Protein AF-A0A3B9P8X0-F1 (afdb_monomer_lite)

Foldseek 3Di:
DDADPPPRDDDDPPDQADPPPRHGDPDPVVVVCPDVVVVVVVVVVVVVVVVVVVVVDPQDAADQPALAPVSLVSLVVLLVVLVVVLVVLLPDPARDPVSLVVLVVSLVVLVPRRHHPLCVQLSVLSSLLSVLSSQLNVCVNVVNNVSNVVSVVVSVVSVVSSVVSSVVSVVCPRPRD

Structure (mmCIF, N/CA/C/O backbone):
data_AF-A0A3B9P8X0-F1
#
_entry.id   AF-A0A3B9P8X0-F1
#
loop_
_atom_site.group_PDB
_atom_site.id
_atom_site.type_symbol
_atom_site.label_atom_id
_atom_site.label_alt_id
_atom_site.label_comp_id
_atom_site.label_asym_id
_atom_site.label_entity_id
_atom_site.label_seq_id
_atom_site.pdbx_PDB_ins_code
_atom_site.Cartn_x
_atom_site.Cartn_y
_atom_site.Cartn_z
_atom_site.occupancy
_atom_site.B_iso_or_equiv
_atom_site.auth_seq_id
_atom_site.auth_comp_id
_atom_site.auth_asym_id
_atom_site.auth_atom_id
_atom_site.pdbx_PDB_model_num
ATOM 1 N N . MET A 1 1 ? -48.168 27.923 9.425 1.00 69.38 1 MET A N 1
ATOM 2 C CA . MET A 1 1 ? -49.482 28.006 10.095 1.00 69.38 1 MET A CA 1
ATOM 3 C C . MET A 1 1 ? -50.574 27.670 9.088 1.00 69.38 1 MET A C 1
ATOM 5 O O . MET A 1 1 ? -50.439 28.038 7.924 1.00 69.38 1 MET A O 1
ATOM 9 N N . LYS A 1 2 ? -51.630 26.962 9.502 1.00 76.81 2 LYS A N 1
ATOM 10 C CA . LYS A 1 2 ? -52.783 26.590 8.658 1.00 76.81 2 LYS A CA 1
ATOM 11 C C . LYS A 1 2 ? -53.990 27.447 9.044 1.00 76.81 2 LYS A C 1
ATOM 13 O O . LYS A 1 2 ? -54.145 27.773 10.217 1.00 76.81 2 LYS A O 1
ATOM 18 N N . ARG A 1 3 ? -54.881 27.773 8.105 1.00 81.31 3 ARG A N 1
ATOM 19 C CA . ARG A 1 3 ? -56.147 28.467 8.405 1.00 81.31 3 ARG A CA 1
ATOM 20 C C . ARG A 1 3 ? -57.309 27.477 8.368 1.00 81.31 3 ARG A C 1
ATOM 22 O O . ARG A 1 3 ? -57.403 26.676 7.441 1.00 81.31 3 ARG A O 1
ATOM 29 N N . CYS A 1 4 ? -58.171 27.498 9.382 1.00 81.12 4 CYS A N 1
ATOM 30 C CA . CYS A 1 4 ? -59.380 26.676 9.390 1.00 81.12 4 CYS A CA 1
ATOM 31 C C . CYS A 1 4 ? -60.371 27.202 8.345 1.00 81.12 4 CYS A C 1
ATOM 33 O O . CYS A 1 4 ? -60.738 28.370 8.402 1.00 81.12 4 CYS A O 1
ATOM 35 N N . LYS A 1 5 ? -60.826 26.342 7.426 1.00 83.81 5 LYS A N 1
ATOM 36 C CA . LYS A 1 5 ? -61.796 26.716 6.382 1.00 83.81 5 LYS A CA 1
ATOM 37 C C . LYS A 1 5 ? -63.170 27.103 6.950 1.00 83.81 5 LYS A C 1
ATOM 39 O O . LYS A 1 5 ? -63.891 27.848 6.306 1.00 83.81 5 LYS A O 1
ATOM 44 N N . VAL A 1 6 ? -63.518 26.611 8.144 1.00 84.12 6 VAL A N 1
ATOM 45 C CA . VAL A 1 6 ? -64.843 26.811 8.755 1.00 84.12 6 VAL A CA 1
ATOM 46 C C . VAL A 1 6 ? -64.894 28.072 9.615 1.00 84.12 6 VAL A C 1
ATOM 48 O O . VAL A 1 6 ? -65.797 28.883 9.463 1.00 84.12 6 VAL A O 1
ATOM 51 N N . CYS A 1 7 ? -63.920 28.279 10.506 1.00 85.12 7 CYS A N 1
ATOM 52 C CA . CYS A 1 7 ? -63.933 29.419 11.433 1.00 85.12 7 CYS A CA 1
ATOM 53 C C . CYS A 1 7 ? -62.869 30.488 11.139 1.00 85.12 7 CYS A C 1
ATOM 55 O O . CYS A 1 7 ? -62.682 31.402 11.943 1.00 85.12 7 CYS A O 1
ATOM 57 N N . ASN A 1 8 ? -62.123 30.353 10.035 1.00 83.56 8 ASN A N 1
ATOM 58 C CA . ASN A 1 8 ? -61.064 31.262 9.573 1.00 83.56 8 ASN A CA 1
ATOM 59 C C . ASN A 1 8 ? -59.945 31.583 10.581 1.00 83.56 8 ASN A C 1
ATOM 61 O O . ASN A 1 8 ? -59.102 32.448 10.317 1.00 83.56 8 ASN A O 1
ATOM 65 N N . LYS A 1 9 ? -59.872 30.861 11.705 1.00 83.06 9 LYS A N 1
ATOM 66 C CA . LYS A 1 9 ? -58.818 31.024 12.709 1.00 83.06 9 LYS A CA 1
ATOM 67 C C . LYS A 1 9 ? -57.524 30.346 12.252 1.00 83.06 9 LYS A C 1
ATOM 69 O O . LYS A 1 9 ? -57.552 29.266 11.654 1.00 83.06 9 LYS A O 1
ATOM 74 N N . LEU A 1 10 ? -56.397 30.992 12.541 1.00 80.56 10 LEU A N 1
ATOM 75 C CA . LEU A 1 10 ? -55.063 30.434 12.336 1.00 80.56 10 LEU A CA 1
ATOM 76 C C . LEU A 1 10 ? -54.776 29.370 13.400 1.00 80.56 10 LEU A C 1
ATOM 78 O O . LEU A 1 10 ? -55.109 29.541 14.572 1.00 80.56 10 LEU A O 1
ATOM 82 N N . ALA A 1 11 ? -54.175 28.270 12.973 1.00 78.25 11 ALA A N 1
ATOM 83 C CA . ALA A 1 11 ? -53.739 27.172 13.817 1.00 78.25 11 ALA A CA 1
ATOM 84 C C . ALA A 1 11 ? -52.312 26.760 13.444 1.00 78.25 11 ALA A C 1
ATOM 86 O O . ALA A 1 11 ? -51.838 26.988 12.323 1.00 78.25 11 ALA A O 1
ATOM 87 N N . ASP A 1 12 ? -51.627 26.134 14.392 1.00 75.31 12 ASP A N 1
ATOM 88 C CA . ASP A 1 12 ? -50.274 25.641 14.187 1.00 75.31 12 ASP A CA 1
ATOM 89 C C . ASP A 1 12 ? -50.228 24.504 13.141 1.00 75.31 12 ASP A C 1
ATOM 91 O O . ASP A 1 12 ? -51.184 23.744 12.948 1.00 75.31 12 ASP A O 1
ATOM 95 N N . ASN A 1 13 ? -49.099 24.378 12.443 1.00 70.25 13 ASN A N 1
ATOM 96 C CA . ASN A 1 13 ? -48.837 23.342 11.450 1.00 70.25 13 ASN A CA 1
ATOM 97 C C . ASN A 1 13 ? -48.907 21.915 12.042 1.00 70.25 13 ASN A C 1
ATOM 99 O O . ASN A 1 13 ? -49.230 20.974 11.313 1.00 70.25 13 ASN A O 1
ATOM 103 N N . GLY A 1 14 ? -48.690 21.751 13.350 1.00 69.25 14 GLY A N 1
ATOM 104 C CA . GLY A 1 14 ? -48.813 20.465 14.049 1.00 69.25 14 GLY A CA 1
ATOM 105 C C . GLY A 1 14 ? -50.241 20.063 14.453 1.00 69.25 14 GLY A C 1
ATOM 106 O O . GLY A 1 14 ? -50.491 18.890 14.724 1.00 69.25 14 GLY A O 1
ATOM 107 N N . ALA A 1 15 ? -51.207 20.991 14.466 1.00 73.06 15 ALA A N 1
ATOM 108 C CA . ALA A 1 15 ? -52.553 20.710 14.973 1.00 73.06 15 ALA A CA 1
ATOM 109 C C . ALA A 1 15 ? -53.352 19.791 14.024 1.00 73.06 15 ALA A C 1
ATOM 111 O O . ALA A 1 15 ? -53.439 20.046 12.814 1.00 73.06 15 ALA A O 1
ATOM 112 N N . LYS A 1 16 ? -53.958 18.731 14.587 1.00 77.69 16 LYS A N 1
ATOM 113 C CA 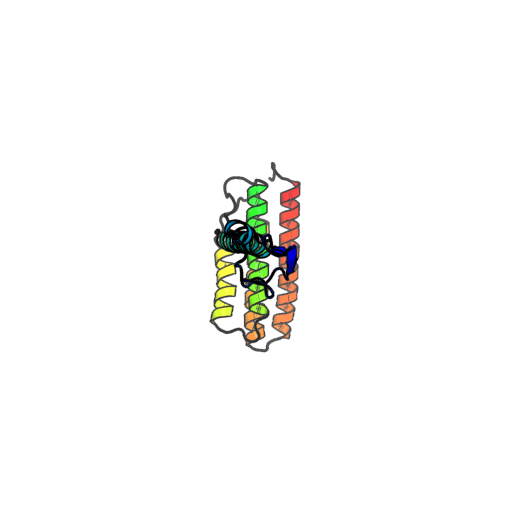. LYS A 1 16 ? -54.858 17.798 13.874 1.00 77.69 16 LYS A CA 1
ATOM 114 C C . LYS A 1 16 ? -56.296 18.323 13.770 1.00 77.69 16 LYS A C 1
ATOM 116 O O . LYS A 1 16 ? -56.969 18.065 12.778 1.00 77.69 16 LYS A O 1
ATOM 121 N N . ARG A 1 17 ? -56.745 19.105 14.758 1.00 81.38 17 ARG A N 1
ATOM 122 C CA . ARG A 1 17 ? -58.086 19.712 14.820 1.00 81.38 17 ARG A CA 1
ATOM 123 C C . ARG A 1 17 ? -58.003 21.198 15.144 1.00 81.38 17 ARG A C 1
ATOM 125 O O . ARG A 1 17 ? -57.055 21.646 15.791 1.00 81.38 17 ARG A O 1
ATOM 132 N N . CYS A 1 18 ? -58.991 21.972 14.704 1.00 81.44 18 CYS A N 1
ATOM 133 C CA . CYS A 1 18 ? -59.095 23.377 15.082 1.00 81.44 18 CYS A CA 1
ATOM 134 C C . CYS A 1 18 ? -59.519 23.499 16.552 1.00 81.44 18 CYS A C 1
ATOM 136 O O . CYS A 1 18 ? -60.593 23.037 16.920 1.00 81.44 18 CYS A O 1
ATOM 138 N N . GLN A 1 19 ? -58.734 24.196 17.377 1.00 82.38 19 GLN A N 1
ATOM 139 C CA . GLN A 1 19 ? -59.040 24.384 18.805 1.00 82.38 19 GLN A CA 1
ATOM 140 C C . GLN A 1 19 ? -60.367 25.113 19.073 1.00 82.38 19 GLN A C 1
ATOM 142 O O . GLN A 1 19 ? -60.924 24.980 20.153 1.00 82.38 19 GLN A O 1
ATOM 147 N N . ARG A 1 20 ? -60.872 25.903 18.114 1.00 81.81 20 ARG A N 1
ATOM 148 C CA . ARG A 1 20 ? -62.095 26.701 18.304 1.00 81.81 20 ARG A CA 1
ATOM 149 C C . ARG A 1 20 ? -63.374 25.977 17.887 1.00 81.81 20 ARG A C 1
ATOM 151 O O . ARG A 1 20 ? -64.398 26.178 18.516 1.00 81.81 20 ARG A O 1
ATOM 158 N N . CYS A 1 21 ? -63.335 25.211 16.799 1.00 85.31 21 CYS A N 1
ATOM 159 C CA . CYS A 1 21 ? -64.536 24.595 16.216 1.00 85.31 21 CYS A CA 1
ATOM 160 C C . CYS A 1 21 ? -64.452 23.069 16.099 1.00 85.31 21 CYS A C 1
ATOM 162 O O . CYS A 1 21 ? -65.372 22.446 15.588 1.00 85.31 21 CYS A O 1
ATOM 164 N N . GLY A 1 22 ? -63.347 22.454 16.527 1.00 81.31 22 GLY A N 1
ATOM 165 C CA . GLY A 1 22 ? -63.174 21.001 16.543 1.00 81.31 22 GLY A CA 1
ATOM 166 C C . GLY A 1 22 ? -62.974 20.345 15.174 1.00 81.31 22 GLY A C 1
ATOM 167 O O . GLY A 1 22 ? -62.606 19.176 15.128 1.00 81.31 22 GLY A O 1
ATOM 168 N N . THR A 1 23 ? -63.148 21.071 14.065 1.00 84.06 23 THR A N 1
ATOM 169 C CA . THR A 1 23 ? -63.052 20.503 12.713 1.00 84.06 23 THR A CA 1
ATOM 170 C C . THR A 1 23 ? -61.652 19.969 12.430 1.00 84.06 23 THR A C 1
ATOM 172 O O . THR A 1 23 ? -60.656 20.654 12.704 1.00 84.06 23 THR A O 1
ATOM 175 N N . GLU A 1 24 ? -61.570 18.775 11.850 1.00 81.62 24 GLU A N 1
ATOM 176 C CA . GLU A 1 24 ? -60.299 18.163 11.470 1.00 81.62 24 GLU A CA 1
ATOM 177 C C . GLU A 1 24 ? -59.664 18.901 10.290 1.00 81.62 24 GLU A C 1
ATOM 179 O O . GLU A 1 24 ? -60.344 19.346 9.363 1.00 81.62 24 GLU A O 1
ATOM 184 N N . PHE A 1 25 ? -58.343 19.066 10.328 1.00 78.31 25 PHE A N 1
ATOM 185 C CA . PHE A 1 25 ? -57.613 19.594 9.183 1.00 78.31 25 PHE A CA 1
ATOM 186 C C . PHE A 1 25 ? -57.382 18.479 8.161 1.00 78.31 25 PHE A C 1
ATOM 188 O O . PHE A 1 25 ? -56.967 17.385 8.533 1.00 78.31 25 PHE A O 1
ATOM 195 N N . GLU A 1 26 ? -57.580 18.778 6.872 1.00 72.62 26 GLU A N 1
ATOM 196 C CA . GLU A 1 26 ? -57.291 17.842 5.778 1.00 72.62 26 GLU A CA 1
ATOM 197 C C . GLU A 1 26 ? -55.859 17.297 5.892 1.00 72.62 26 GLU A C 1
ATOM 199 O O . GLU A 1 26 ? -54.865 18.026 5.760 1.00 72.62 26 GLU A O 1
ATOM 204 N N . TYR A 1 27 ? -55.753 15.993 6.139 1.00 65.75 27 TYR A N 1
ATOM 205 C CA . TYR A 1 27 ? -54.484 15.288 6.214 1.00 65.75 27 TYR A CA 1
ATOM 206 C C . TYR A 1 27 ? -53.915 15.106 4.802 1.00 65.75 27 TYR A C 1
ATOM 208 O O . TYR A 1 27 ? -54.244 14.165 4.081 1.00 65.75 27 TYR A O 1
ATOM 216 N N . LYS A 1 28 ? -53.043 16.023 4.372 1.00 63.81 28 LYS A N 1
ATOM 217 C CA . LYS A 1 28 ? -52.362 15.920 3.071 1.00 63.81 28 LYS A CA 1
ATOM 218 C C . LYS A 1 28 ? -51.213 14.906 3.136 1.00 63.81 28 LYS A C 1
ATOM 220 O O . LYS A 1 28 ? -50.050 15.289 3.244 1.00 63.81 28 LYS A O 1
ATOM 225 N N . ARG A 1 29 ? -51.549 13.612 3.036 1.00 56.31 29 ARG A N 1
ATOM 226 C CA . ARG A 1 29 ? -50.621 12.458 3.076 1.00 56.31 29 ARG A CA 1
ATOM 227 C C . ARG A 1 29 ? -49.414 12.610 2.137 1.00 56.31 29 ARG A C 1
ATOM 229 O O . ARG A 1 29 ? -48.290 12.319 2.531 1.00 56.31 29 ARG A O 1
ATOM 236 N N . TRP A 1 30 ? -49.632 13.145 0.935 1.00 55.34 30 TRP A N 1
ATOM 237 C CA . TRP A 1 30 ? -48.599 13.302 -0.096 1.00 55.34 30 TRP A CA 1
ATOM 238 C C . TRP A 1 30 ? -47.499 14.322 0.241 1.00 55.34 30 TRP A C 1
ATOM 240 O O . TRP A 1 30 ? -46.365 14.141 -0.187 1.00 55.34 30 TRP A O 1
ATOM 250 N N . ARG A 1 31 ? -47.767 15.342 1.074 1.00 57.31 31 ARG A N 1
ATOM 251 C CA . ARG A 1 31 ? -46.717 16.289 1.513 1.00 57.31 31 ARG A CA 1
ATOM 252 C C . ARG A 1 31 ? -45.730 15.691 2.516 1.00 57.31 31 ARG A C 1
ATOM 254 O O . ARG A 1 31 ? -44.657 16.247 2.687 1.00 57.31 31 ARG A O 1
ATOM 261 N N . MET A 1 32 ? -46.074 14.582 3.175 1.00 52.00 32 MET A N 1
ATOM 262 C CA . MET A 1 32 ? -45.167 13.903 4.110 1.00 52.00 32 MET A CA 1
ATOM 263 C C . MET A 1 32 ? -44.271 12.852 3.450 1.00 52.00 32 MET A C 1
ATOM 265 O O . MET A 1 32 ? -43.290 12.433 4.056 1.00 52.00 32 MET A O 1
ATOM 269 N N . LEU A 1 33 ? -44.582 12.425 2.222 1.00 52.31 33 LEU A N 1
ATOM 270 C CA . LEU A 1 33 ? -43.682 11.581 1.427 1.00 52.31 33 LEU A CA 1
ATOM 271 C C . LEU A 1 33 ? -42.472 12.378 0.920 1.00 52.31 33 LEU A C 1
ATOM 273 O O . LEU A 1 33 ? -41.368 11.851 0.913 1.00 52.31 33 LEU A O 1
ATOM 277 N N . PHE A 1 34 ? -42.671 13.661 0.614 1.00 53.16 34 PHE A N 1
ATOM 278 C CA . PHE A 1 34 ? -41.633 14.606 0.197 1.00 53.16 34 PHE A CA 1
ATOM 279 C C . PHE A 1 34 ? -41.289 15.606 1.312 1.00 53.16 34 PHE A C 1
ATOM 281 O O . PHE A 1 34 ? -41.182 16.804 1.058 1.00 53.16 34 PHE A O 1
ATOM 288 N N . SER A 1 35 ? -41.165 15.154 2.568 1.00 61.56 35 SER A N 1
ATOM 289 C CA . SER A 1 35 ? -40.505 16.005 3.565 1.00 61.56 35 SER A CA 1
ATOM 290 C C . SER A 1 35 ? -39.008 16.003 3.265 1.00 61.56 35 SER A C 1
ATOM 292 O O . SER A 1 35 ? -38.434 14.937 3.047 1.00 61.56 35 SER A O 1
ATOM 294 N N . GLU A 1 36 ? -38.380 17.180 3.240 1.00 64.44 36 GLU A N 1
ATOM 295 C CA . GLU A 1 36 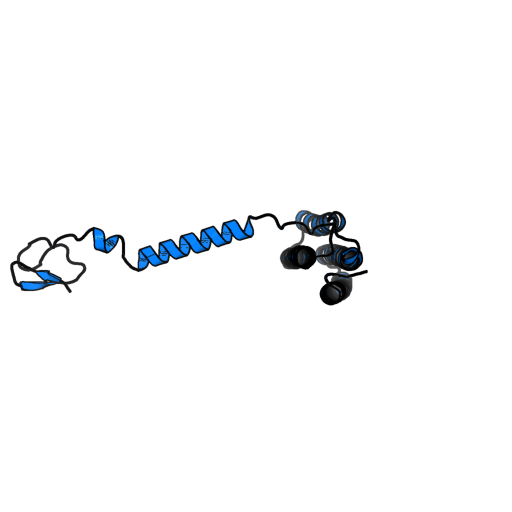? -36.950 17.352 2.923 1.00 64.44 36 GLU A CA 1
ATOM 296 C C . GLU A 1 36 ? -36.064 16.362 3.688 1.00 64.44 36 GLU A C 1
ATOM 298 O O . GLU A 1 36 ? -35.171 15.742 3.119 1.00 64.44 36 GLU A O 1
ATOM 303 N N . THR A 1 37 ? -36.398 16.106 4.954 1.00 73.12 37 THR A N 1
ATOM 304 C CA . THR A 1 37 ? -35.728 15.120 5.807 1.00 73.12 37 THR A CA 1
ATOM 305 C C . THR A 1 37 ? -35.716 13.700 5.242 1.00 73.12 37 THR A C 1
ATOM 307 O O . THR A 1 37 ? -34.710 13.016 5.382 1.00 73.12 37 THR A O 1
ATOM 310 N N . ARG A 1 38 ? -36.782 13.232 4.583 1.00 71.56 38 ARG A N 1
ATOM 311 C CA . ARG A 1 38 ? -36.831 11.881 3.991 1.00 71.56 38 ARG A CA 1
ATOM 312 C C . ARG A 1 38 ? -36.070 11.790 2.674 1.00 71.56 38 ARG A C 1
ATOM 314 O O . ARG A 1 38 ? -35.495 10.745 2.393 1.00 71.56 38 ARG A O 1
ATOM 321 N N . ILE A 1 39 ? -36.045 12.874 1.899 1.00 79.62 39 ILE A N 1
ATOM 322 C CA . ILE A 1 39 ? -35.259 12.957 0.660 1.00 79.62 39 ILE A CA 1
ATOM 323 C C . ILE A 1 39 ? -33.767 12.932 1.002 1.00 79.62 39 ILE A C 1
ATOM 325 O O . ILE A 1 39 ? -33.031 12.126 0.440 1.00 79.62 39 ILE A O 1
ATOM 329 N N . ILE A 1 40 ? -33.340 13.742 1.977 1.00 82.38 40 ILE A N 1
ATOM 330 C CA . ILE A 1 40 ? -31.955 13.755 2.468 1.00 82.38 40 ILE A CA 1
ATOM 331 C C . ILE A 1 40 ? -31.561 12.374 2.997 1.00 82.38 40 ILE A C 1
ATOM 333 O O . ILE A 1 40 ? -30.493 11.874 2.659 1.00 82.38 40 ILE A O 1
ATOM 337 N N . LEU A 1 41 ? -32.436 11.728 3.773 1.00 84.38 41 LEU A N 1
ATOM 338 C CA . LEU A 1 41 ? -32.179 10.388 4.304 1.00 84.38 41 LEU A CA 1
ATOM 339 C C . LEU A 1 41 ? -32.074 9.347 3.177 1.00 84.38 41 LEU A C 1
ATOM 341 O O . LEU A 1 41 ? -31.182 8.508 3.208 1.00 84.38 41 LEU A O 1
ATOM 345 N N . GLY A 1 42 ? -32.912 9.446 2.140 1.00 85.56 42 GLY A N 1
ATOM 346 C CA . GLY A 1 42 ? -32.810 8.608 0.942 1.00 85.56 42 GLY A CA 1
ATOM 347 C C . GLY A 1 42 ? -31.485 8.787 0.194 1.00 85.56 42 GLY A C 1
ATOM 348 O O . GLY A 1 42 ? -30.840 7.797 -0.141 1.00 85.56 42 GLY A O 1
ATOM 349 N N . ILE A 1 43 ? -31.040 10.032 -0.012 1.00 89.44 43 ILE A N 1
ATOM 350 C CA . ILE A 1 43 ? -29.742 10.333 -0.640 1.00 89.44 43 ILE A CA 1
ATOM 351 C C . ILE A 1 43 ? -28.590 9.795 0.217 1.00 89.44 43 ILE A C 1
ATOM 353 O O . ILE A 1 43 ? -27.669 9.186 -0.321 1.00 89.44 43 ILE A O 1
ATOM 357 N N . LEU A 1 44 ? -28.660 9.959 1.541 1.00 90.19 44 LEU A N 1
ATOM 358 C CA . LEU A 1 44 ? -27.668 9.424 2.476 1.00 90.19 44 LEU A CA 1
ATOM 359 C C . LEU A 1 44 ? -27.558 7.902 2.388 1.00 90.19 44 LEU A C 1
ATOM 361 O O . LEU A 1 44 ? -26.451 7.376 2.348 1.00 90.19 44 LEU A O 1
ATOM 365 N N . VAL A 1 45 ? -28.688 7.197 2.320 1.00 90.94 45 VAL A N 1
ATOM 366 C CA . VAL A 1 45 ? -28.697 5.736 2.173 1.00 90.94 45 VAL A CA 1
ATOM 367 C C . VAL A 1 45 ? -28.090 5.323 0.834 1.00 90.94 45 VAL A C 1
ATOM 369 O O . VAL A 1 45 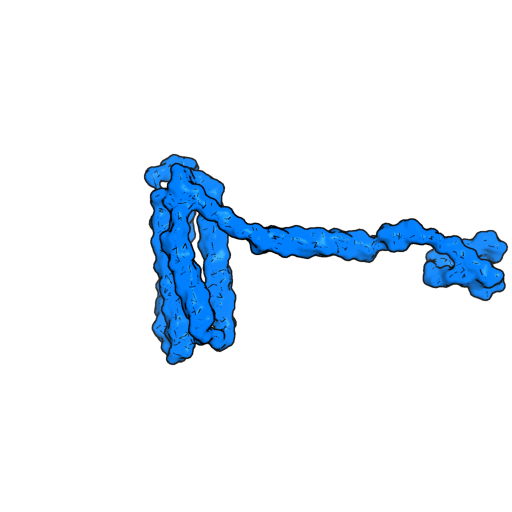? -27.269 4.414 0.810 1.00 90.94 45 VAL A O 1
ATOM 372 N N . ILE A 1 46 ? -28.423 6.002 -0.269 1.00 91.44 46 ILE A N 1
ATOM 373 C CA . ILE A 1 46 ? -27.829 5.710 -1.585 1.00 91.44 46 ILE A CA 1
ATOM 374 C C . ILE A 1 46 ? -26.317 5.958 -1.570 1.00 91.44 46 ILE A C 1
ATOM 376 O O . ILE A 1 46 ? -25.563 5.117 -2.052 1.00 91.44 46 ILE A O 1
ATOM 380 N N . ALA A 1 47 ? -25.863 7.072 -0.991 1.00 90.94 47 ALA A N 1
ATOM 381 C CA . ALA A 1 47 ? -24.442 7.383 -0.868 1.00 90.94 47 ALA A CA 1
ATOM 382 C C . ALA A 1 47 ? -23.705 6.334 -0.022 1.00 90.94 47 ALA A C 1
ATOM 384 O O . ALA A 1 47 ? -22.635 5.869 -0.408 1.00 90.94 47 ALA A O 1
ATOM 385 N N . LEU A 1 48 ? -24.302 5.910 1.094 1.00 93.44 48 LEU A N 1
ATOM 386 C CA . LEU A 1 48 ? -23.734 4.901 1.984 1.00 93.44 48 LEU A CA 1
ATOM 387 C C . LEU A 1 48 ? -23.673 3.519 1.319 1.00 93.44 48 LEU A C 1
ATOM 389 O O . LEU A 1 48 ? -22.654 2.842 1.407 1.00 93.44 48 LEU A O 1
ATOM 393 N N . VAL A 1 49 ? -24.720 3.118 0.596 1.00 89.75 49 VAL A N 1
ATOM 394 C CA . VAL A 1 49 ? -24.721 1.869 -0.183 1.00 89.75 49 VAL A CA 1
ATOM 395 C C . VAL A 1 49 ? -23.694 1.934 -1.313 1.00 89.75 49 VAL A C 1
ATOM 397 O O . VAL A 1 49 ? -22.931 0.988 -1.486 1.00 89.75 49 VAL A O 1
ATOM 400 N N . GLY A 1 50 ? -23.619 3.049 -2.044 1.00 86.94 50 GLY A N 1
ATOM 401 C CA . GLY A 1 50 ? -22.616 3.257 -3.090 1.00 86.94 50 GLY A CA 1
ATOM 402 C C . GLY A 1 50 ? -21.188 3.166 -2.551 1.00 86.94 50 GLY A C 1
ATOM 403 O O . GLY A 1 50 ? -20.344 2.525 -3.169 1.00 86.94 50 GLY A O 1
ATOM 404 N N . TRP A 1 51 ? -20.942 3.722 -1.363 1.00 81.44 51 TRP A N 1
ATOM 405 C CA . TRP A 1 51 ? -19.661 3.621 -0.665 1.00 81.44 51 TRP A CA 1
ATOM 406 C C . TRP A 1 51 ? -19.311 2.178 -0.278 1.00 81.44 51 TRP A C 1
ATOM 408 O O . TRP A 1 51 ? -18.193 1.728 -0.517 1.00 81.44 51 TRP A O 1
ATOM 418 N N . ILE A 1 52 ? -20.270 1.427 0.277 1.00 80.12 52 ILE A N 1
ATOM 419 C CA . ILE A 1 52 ? -20.069 0.013 0.637 1.00 80.12 52 ILE A CA 1
ATOM 420 C C . ILE A 1 52 ? -19.749 -0.818 -0.607 1.00 80.12 52 ILE A C 1
ATOM 422 O O . ILE A 1 52 ? -18.787 -1.580 -0.596 1.00 80.12 52 ILE A O 1
ATOM 426 N N . VAL A 1 53 ? -20.525 -0.657 -1.683 1.00 79.75 53 VAL A N 1
ATOM 427 C CA . VAL A 1 53 ? -20.306 -1.396 -2.935 1.00 79.75 53 VAL A CA 1
ATOM 428 C C . VAL A 1 53 ? -18.953 -1.038 -3.540 1.00 79.75 53 VAL A C 1
ATOM 430 O O . VAL A 1 53 ? -18.226 -1.938 -3.940 1.00 79.75 53 VAL A O 1
ATOM 433 N N . TYR A 1 54 ? -18.578 0.242 -3.558 1.00 73.62 54 TYR A N 1
ATOM 434 C CA . TYR A 1 54 ? -17.286 0.689 -4.081 1.00 73.62 54 TYR A CA 1
ATOM 435 C C . TYR A 1 54 ? -16.100 0.041 -3.352 1.00 73.62 54 TYR A C 1
ATOM 437 O O . TYR A 1 54 ? -15.160 -0.404 -4.004 1.00 73.62 54 TYR A O 1
ATOM 445 N N . ASN A 1 55 ? -16.172 -0.083 -2.024 1.00 70.00 55 ASN A N 1
ATOM 446 C CA . ASN A 1 55 ? -15.128 -0.741 -1.230 1.00 70.00 55 ASN A CA 1
ATOM 447 C C . ASN A 1 55 ? -15.157 -2.275 -1.331 1.00 70.00 55 ASN A C 1
ATOM 449 O O . ASN A 1 55 ? -14.151 -2.921 -1.060 1.00 70.00 55 ASN A O 1
ATOM 453 N N . ALA A 1 56 ? -16.298 -2.865 -1.696 1.00 71.19 56 ALA A N 1
ATOM 454 C CA . ALA A 1 56 ? -16.453 -4.313 -1.831 1.00 71.19 56 ALA A CA 1
ATOM 455 C C . ALA A 1 56 ? -16.010 -4.855 -3.203 1.00 71.19 56 ALA A C 1
ATOM 457 O O . ALA A 1 56 ? -15.909 -6.071 -3.370 1.00 71.19 56 ALA A O 1
ATOM 458 N N . VAL A 1 57 ? -15.769 -3.990 -4.196 1.00 72.94 57 VAL A N 1
ATOM 459 C CA . VAL A 1 57 ? -15.274 -4.424 -5.509 1.00 72.94 57 VAL A CA 1
ATOM 460 C C . VAL A 1 57 ? -13.804 -4.840 -5.376 1.00 72.94 57 VAL A C 1
ATOM 462 O O . VAL A 1 57 ? -12.982 -4.016 -4.969 1.00 72.94 57 VAL A O 1
ATOM 465 N N . PRO A 1 58 ? -13.442 -6.088 -5.737 1.00 72.56 58 PRO A N 1
ATOM 466 C CA . PRO A 1 58 ? -12.058 -6.537 -5.688 1.00 72.56 58 PRO A CA 1
ATOM 467 C C . PRO A 1 58 ? -11.192 -5.655 -6.587 1.00 72.56 58 PRO A C 1
ATOM 469 O O . PRO A 1 58 ? -11.582 -5.321 -7.711 1.00 72.56 58 PRO A O 1
ATOM 472 N N . LEU A 1 59 ? -10.019 -5.266 -6.085 1.00 76.62 59 LEU A N 1
ATOM 473 C CA . LEU A 1 59 ? -9.092 -4.421 -6.828 1.00 76.62 59 LEU A CA 1
ATOM 474 C C . LEU A 1 59 ? -8.700 -5.136 -8.131 1.00 76.62 59 LEU A C 1
ATOM 476 O O . LEU A 1 59 ? -8.152 -6.239 -8.075 1.00 76.62 59 LEU A O 1
ATOM 480 N N . PRO A 1 60 ? -8.993 -4.553 -9.309 1.00 81.25 60 PRO A N 1
ATOM 481 C CA . PRO A 1 60 ? -8.641 -5.189 -10.565 1.00 81.25 60 PRO A CA 1
ATOM 482 C C . PRO A 1 60 ? -7.120 -5.260 -10.674 1.00 81.25 60 PRO A C 1
ATOM 484 O O . PRO A 1 60 ? -6.439 -4.244 -10.524 1.00 81.25 60 PRO A O 1
ATOM 487 N N . LEU A 1 61 ? -6.605 -6.454 -10.959 1.00 86.38 61 LEU A N 1
ATOM 488 C CA . LEU A 1 61 ? -5.175 -6.672 -11.133 1.00 86.38 61 LEU A CA 1
ATOM 489 C C . LEU A 1 61 ? -4.642 -5.896 -12.356 1.00 86.38 61 LEU A C 1
ATOM 491 O O . LEU A 1 61 ? -5.399 -5.628 -13.309 1.00 86.38 61 LEU A O 1
ATOM 495 N N . PRO A 1 62 ? -3.357 -5.495 -12.325 1.00 87.38 62 PRO A N 1
ATOM 496 C CA . PRO A 1 62 ? -2.681 -4.955 -13.497 1.00 87.38 62 PRO A CA 1
ATOM 497 C C . PRO A 1 62 ? -2.673 -5.980 -14.637 1.00 87.38 62 PRO A C 1
ATOM 499 O O . PRO A 1 62 ? -2.726 -7.188 -14.417 1.00 87.38 62 PRO A O 1
ATOM 502 N N . ASP A 1 63 ? -2.656 -5.483 -15.871 1.00 86.25 63 ASP A N 1
ATOM 503 C CA . ASP A 1 63 ? -2.543 -6.333 -17.055 1.00 86.25 63 ASP A CA 1
ATOM 504 C C . ASP A 1 63 ? -1.065 -6.716 -17.252 1.00 86.25 63 ASP A C 1
ATOM 506 O O . ASP A 1 63 ? -0.234 -5.808 -17.384 1.00 86.25 63 ASP A O 1
ATOM 510 N N . PRO A 1 64 ? -0.712 -8.016 -17.274 1.00 87.88 64 PRO A N 1
ATOM 511 C CA . PRO A 1 64 ? 0.669 -8.453 -17.461 1.00 87.88 64 PRO A CA 1
ATOM 512 C C . PRO A 1 64 ? 1.146 -8.364 -18.915 1.00 87.88 64 PRO A C 1
ATOM 514 O O . PRO A 1 64 ? 2.341 -8.473 -19.173 1.00 87.88 64 PRO A O 1
ATOM 517 N N . THR A 1 65 ? 0.239 -8.190 -19.878 1.00 87.00 65 THR A N 1
ATOM 518 C CA . THR A 1 65 ?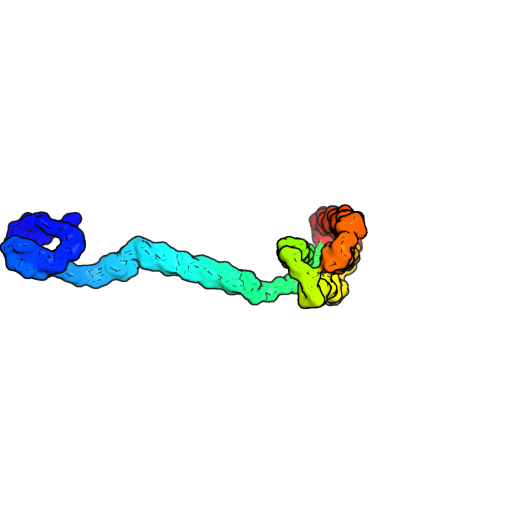 0.567 -8.234 -21.312 1.00 87.00 65 THR A CA 1
ATOM 519 C C . THR A 1 65 ? 0.910 -6.874 -21.905 1.00 87.00 65 THR A C 1
ATOM 521 O O . THR A 1 65 ? 1.535 -6.818 -22.961 1.00 87.00 65 THR A O 1
ATOM 524 N N . GLN A 1 66 ? 0.519 -5.776 -21.248 1.00 86.31 66 GLN A N 1
ATOM 525 C CA . GLN A 1 66 ? 0.716 -4.421 -21.763 1.00 86.31 66 GLN A CA 1
ATOM 526 C C . GLN A 1 66 ? 1.112 -3.438 -20.660 1.00 86.31 66 GLN A C 1
ATOM 528 O O . GLN A 1 66 ? 0.433 -3.312 -19.636 1.00 86.31 66 GLN A O 1
ATOM 533 N N . CYS A 1 67 ? 2.152 -2.646 -20.928 1.00 86.19 67 CYS A N 1
ATOM 534 C CA . CYS A 1 67 ? 2.495 -1.473 -20.128 1.00 86.19 67 CYS A CA 1
ATOM 535 C C . CYS A 1 67 ? 1.548 -0.307 -20.469 1.00 86.19 67 CYS A C 1
ATOM 537 O O . CYS A 1 67 ? 1.877 0.573 -21.260 1.00 86.19 67 CYS A O 1
ATOM 539 N N . SER A 1 68 ? 0.325 -0.327 -19.931 1.00 89.81 68 SER A N 1
ATOM 540 C CA . SER A 1 68 ? -0.664 0.743 -20.136 1.00 89.81 68 SER A CA 1
ATOM 541 C C . SER A 1 68 ? -0.830 1.611 -18.892 1.00 89.81 68 SER A C 1
ATOM 543 O O . SER A 1 68 ? -0.680 1.137 -17.767 1.00 89.81 68 SER A O 1
ATOM 545 N N . GLU A 1 69 ? -1.261 2.862 -19.076 1.00 89.69 69 GLU A N 1
ATOM 546 C CA . GLU A 1 69 ? -1.598 3.766 -17.965 1.00 89.69 69 GLU A CA 1
ATOM 547 C C . GLU A 1 69 ? -2.624 3.144 -17.007 1.00 89.69 69 GLU A C 1
ATOM 549 O O . GLU A 1 69 ? -2.552 3.317 -15.791 1.00 89.69 69 GLU A O 1
ATOM 554 N N . THR A 1 70 ? -3.565 2.360 -17.540 1.00 89.62 70 THR A N 1
ATOM 555 C CA . THR A 1 70 ? -4.540 1.649 -16.708 1.00 89.62 70 THR A CA 1
ATOM 556 C C . THR A 1 70 ? -3.896 0.563 -15.851 1.00 89.62 70 THR A C 1
ATOM 558 O O . THR A 1 70 ? -4.287 0.419 -14.695 1.00 89.62 70 THR A O 1
ATOM 561 N N . SER A 1 71 ? -2.903 -0.161 -16.375 1.00 90.25 71 SER A N 1
ATOM 562 C CA . SER A 1 71 ? -2.156 -1.180 -15.630 1.00 90.25 71 SER A CA 1
ATOM 563 C C . SER A 1 71 ? -1.350 -0.539 -14.497 1.00 90.25 71 SER A C 1
ATOM 565 O O . SER A 1 71 ? -1.484 -0.946 -13.343 1.00 90.25 71 SER A O 1
ATOM 567 N N . VAL A 1 72 ? -0.640 0.559 -14.790 1.00 92.75 72 VAL A N 1
ATOM 568 C CA . VAL A 1 72 ? 0.118 1.331 -13.790 1.00 92.75 72 VAL A CA 1
ATOM 569 C C . VAL A 1 72 ? -0.794 1.857 -12.682 1.00 92.75 72 VAL A C 1
ATOM 571 O O . VAL A 1 72 ? -0.536 1.604 -11.510 1.00 92.75 72 VAL A O 1
ATOM 574 N N . LYS A 1 73 ? -1.916 2.506 -13.026 1.00 91.88 73 LYS A N 1
ATOM 575 C CA . LYS A 1 73 ? -2.874 3.024 -12.029 1.00 91.88 73 LYS A CA 1
ATOM 576 C C . LYS A 1 73 ? -3.490 1.926 -11.164 1.00 91.88 73 LYS A C 1
ATOM 578 O O . LYS A 1 73 ? -3.801 2.161 -9.996 1.00 91.88 73 LYS A O 1
ATOM 583 N N . ARG A 1 74 ? -3.724 0.737 -11.728 1.00 91.88 74 ARG A N 1
ATOM 584 C CA . ARG A 1 74 ? -4.223 -0.418 -10.968 1.00 91.88 74 ARG A CA 1
ATOM 585 C C . ARG A 1 74 ? -3.173 -0.915 -9.988 1.00 91.88 74 ARG A C 1
ATOM 587 O O . ARG A 1 74 ? -3.500 -1.104 -8.821 1.00 91.88 74 ARG A O 1
ATOM 594 N N . PHE A 1 75 ? -1.933 -1.067 -10.442 1.00 94.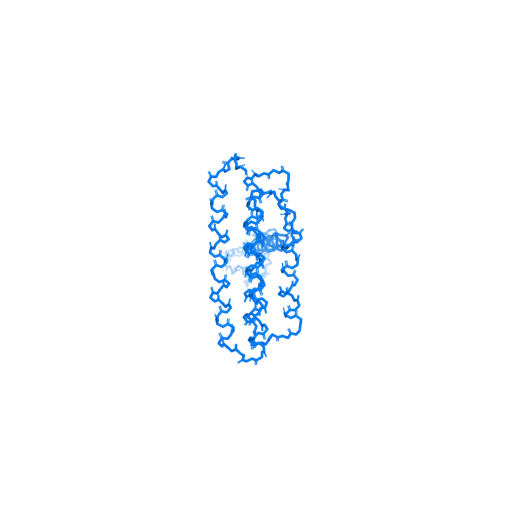62 75 PHE A N 1
ATOM 595 C CA . PHE A 1 75 ? -0.836 -1.501 -9.588 1.00 94.62 75 PHE A CA 1
ATOM 596 C C . PHE A 1 75 ? -0.550 -0.495 -8.462 1.00 94.62 75 PHE A C 1
ATOM 598 O O . PHE A 1 75 ? -0.513 -0.875 -7.295 1.00 94.62 75 PHE A O 1
ATOM 605 N N . GLU A 1 76 ? -0.499 0.798 -8.784 1.00 94.94 76 GLU A N 1
ATOM 606 C CA . GLU A 1 76 ? -0.388 1.895 -7.814 1.00 94.94 76 GLU A CA 1
ATOM 607 C C . GLU A 1 76 ? -1.516 1.855 -6.774 1.00 94.94 76 GLU A C 1
ATOM 609 O O . GLU A 1 76 ? -1.284 2.044 -5.580 1.00 94.94 76 GLU A O 1
ATOM 614 N N . ARG A 1 77 ? -2.755 1.568 -7.190 1.00 93.50 77 ARG A N 1
ATOM 615 C CA . ARG A 1 77 ? -3.881 1.423 -6.257 1.00 93.50 77 ARG A CA 1
ATOM 616 C C . ARG A 1 77 ? -3.705 0.228 -5.318 1.00 93.50 77 ARG A C 1
ATOM 618 O O . ARG A 1 77 ? -4.014 0.361 -4.137 1.00 93.50 77 ARG A O 1
ATOM 625 N N . VAL A 1 78 ? -3.224 -0.910 -5.820 1.00 94.19 78 VAL A N 1
ATOM 626 C CA . VAL A 1 78 ? -2.947 -2.099 -4.994 1.00 94.19 78 VAL A CA 1
ATOM 627 C C . VAL A 1 78 ? -1.849 -1.801 -3.974 1.00 94.19 78 VAL A C 1
ATOM 629 O O . VAL A 1 78 ? -2.051 -2.035 -2.784 1.00 94.19 78 VAL A O 1
ATOM 632 N N . ALA A 1 79 ? -0.742 -1.200 -4.407 1.00 95.69 79 ALA A N 1
ATOM 633 C CA . ALA A 1 79 ? 0.357 -0.819 -3.524 1.00 95.69 79 ALA A CA 1
ATOM 634 C C . ALA A 1 79 ? -0.090 0.159 -2.425 1.00 95.69 79 ALA A C 1
ATOM 636 O O . ALA A 1 79 ? 0.187 -0.057 -1.248 1.00 95.69 79 ALA A O 1
ATOM 637 N N . ASN A 1 80 ? -0.858 1.193 -2.783 1.00 95.56 80 ASN A N 1
ATOM 638 C CA . ASN A 1 80 ? -1.407 2.150 -1.818 1.00 95.56 80 ASN A CA 1
ATOM 639 C C . ASN A 1 80 ? -2.380 1.503 -0.821 1.00 95.56 80 ASN A C 1
ATOM 641 O O . ASN A 1 80 ? -2.435 1.903 0.347 1.00 95.56 80 ASN A O 1
ATOM 645 N N . ASN A 1 81 ? -3.139 0.498 -1.264 1.00 94.62 81 ASN A N 1
ATOM 646 C CA . ASN A 1 81 ? -3.989 -0.283 -0.375 1.00 94.62 81 ASN A CA 1
ATOM 647 C C . ASN A 1 81 ? -3.138 -1.057 0.642 1.00 94.62 81 ASN A C 1
ATOM 649 O O . ASN A 1 81 ? -3.358 -0.917 1.841 1.00 94.62 81 ASN A O 1
ATOM 653 N N . TYR A 1 82 ? -2.108 -1.780 0.192 1.00 95.56 82 TYR A N 1
ATOM 654 C CA . TYR A 1 82 ? -1.190 -2.493 1.090 1.00 95.56 82 TYR A CA 1
ATOM 655 C C . TYR A 1 82 ? -0.458 -1.553 2.051 1.00 95.56 82 TYR A C 1
ATOM 657 O O . TYR A 1 82 ? -0.360 -1.848 3.240 1.00 95.56 82 TYR A O 1
ATOM 665 N N . PHE A 1 83 ? -0.012 -0.388 1.583 1.00 96.00 83 PHE A N 1
ATOM 666 C CA . PHE A 1 83 ? 0.585 0.643 2.434 1.00 96.00 83 PHE A CA 1
ATOM 667 C C . PHE A 1 83 ? -0.379 1.103 3.536 1.00 96.00 83 PHE A C 1
ATOM 669 O O . PHE A 1 83 ? -0.006 1.234 4.702 1.00 96.00 83 PHE A O 1
ATOM 676 N N . THR A 1 84 ? -1.645 1.330 3.188 1.00 95.19 84 THR A N 1
ATOM 677 C CA . THR A 1 84 ? -2.662 1.779 4.148 1.00 95.19 84 THR A CA 1
ATOM 678 C C . THR A 1 84 ? -2.982 0.688 5.167 1.00 95.19 84 THR A C 1
ATOM 680 O O . THR A 1 84 ? -2.961 0.945 6.373 1.00 95.19 84 THR A O 1
ATOM 683 N N . GLU A 1 85 ? -3.228 -0.533 4.698 1.00 94.56 85 GLU A N 1
ATOM 684 C CA . GLU A 1 85 ? -3.587 -1.673 5.542 1.00 94.56 85 GLU A CA 1
ATOM 685 C C . GLU A 1 85 ? -2.454 -2.073 6.490 1.00 94.56 85 GLU A C 1
ATOM 687 O O . GLU A 1 85 ? -2.670 -2.224 7.694 1.00 94.56 85 GLU A O 1
ATOM 692 N N . THR A 1 86 ? -1.221 -2.169 5.993 1.00 95.75 86 THR A N 1
ATOM 693 C CA . THR A 1 86 ? -0.071 -2.518 6.837 1.00 95.75 86 THR A CA 1
ATOM 694 C C . THR A 1 86 ? 0.197 -1.462 7.906 1.00 95.75 86 THR A C 1
ATOM 696 O O . THR A 1 86 ? 0.439 -1.809 9.063 1.00 95.75 86 THR A O 1
ATOM 699 N N . ARG A 1 87 ? 0.063 -0.168 7.586 1.00 94.38 87 ARG A N 1
ATOM 700 C CA . ARG A 1 87 ? 0.154 0.907 8.587 1.00 94.38 87 ARG A CA 1
ATOM 701 C C . ARG A 1 87 ? -0.960 0.846 9.621 1.00 94.38 87 ARG A C 1
ATOM 703 O O . ARG A 1 87 ? -0.710 1.154 10.784 1.00 94.38 87 ARG A O 1
ATOM 710 N N . ASN A 1 88 ? -2.177 0.483 9.225 1.00 93.50 88 ASN A N 1
ATOM 711 C CA . ASN A 1 88 ? -3.280 0.307 10.169 1.00 93.50 88 ASN A CA 1
ATOM 712 C C . ASN A 1 88 ? -3.011 -0.861 11.122 1.00 93.50 88 ASN A C 1
ATOM 714 O O . ASN A 1 88 ? -3.240 -0.719 12.321 1.00 93.50 88 ASN A O 1
ATOM 718 N N . ILE A 1 89 ? -2.445 -1.960 10.619 1.00 92.50 89 ILE A N 1
ATOM 719 C CA . ILE A 1 89 ? -2.005 -3.084 11.452 1.00 92.50 89 ILE A CA 1
ATOM 720 C C . ILE A 1 89 ? -0.904 -2.636 12.419 1.00 92.50 89 ILE A C 1
ATOM 722 O O . ILE A 1 89 ? -1.046 -2.831 13.622 1.00 92.50 89 ILE A O 1
ATOM 726 N N . LEU A 1 90 ? 0.151 -1.973 11.937 1.00 91.69 90 LEU A N 1
ATOM 727 C CA . LEU A 1 90 ? 1.264 -1.507 12.781 1.00 91.69 90 LEU A CA 1
ATOM 728 C C . LEU A 1 90 ? 0.853 -0.472 13.842 1.00 91.69 90 LEU A C 1
ATOM 730 O O . LEU A 1 90 ? 1.562 -0.299 14.828 1.00 91.69 90 LEU A O 1
ATOM 734 N N . ARG A 1 91 ? -0.275 0.221 13.656 1.00 89.00 91 ARG A N 1
ATOM 735 C CA . ARG A 1 91 ? -0.847 1.150 14.647 1.00 89.00 91 ARG A CA 1
ATOM 736 C C . ARG A 1 91 ? -1.628 0.461 15.761 1.00 89.00 91 ARG A C 1
ATOM 738 O O . ARG A 1 91 ? -2.010 1.137 16.714 1.00 89.00 91 ARG A O 1
ATOM 745 N N . SER A 1 92 ? -1.926 -0.828 15.629 1.00 86.38 92 SER A N 1
ATOM 746 C CA . SER A 1 92 ? -2.589 -1.570 16.699 1.00 86.38 92 SER A CA 1
ATOM 747 C C . SER A 1 92 ? -1.711 -1.590 17.955 1.00 86.38 92 SER A C 1
ATOM 749 O O . SER A 1 92 ? -0.487 -1.653 17.870 1.00 86.38 92 SER A O 1
ATOM 751 N N . GLU A 1 93 ? -2.336 -1.500 19.133 1.00 73.19 93 GLU A N 1
ATOM 752 C CA . GLU A 1 93 ? -1.610 -1.417 20.411 1.00 73.19 93 GLU A CA 1
ATOM 753 C C . GLU A 1 93 ? -0.765 -2.667 20.688 1.00 73.19 93 GLU A C 1
ATOM 755 O O . GLU A 1 93 ? 0.264 -2.586 21.356 1.00 73.19 93 GLU A O 1
ATOM 760 N N . ILE A 1 94 ? -1.200 -3.826 20.183 1.00 78.56 94 ILE A N 1
ATOM 761 C CA . ILE A 1 94 ? -0.506 -5.100 20.343 1.00 78.56 94 ILE A CA 1
ATOM 762 C C . ILE A 1 94 ? -0.579 -5.875 19.029 1.00 78.56 94 ILE A C 1
ATOM 764 O O . ILE A 1 94 ? -1.663 -6.155 18.522 1.00 78.56 94 ILE A O 1
ATOM 768 N N . LEU A 1 95 ? 0.590 -6.266 18.521 1.00 85.62 95 LEU A N 1
ATOM 769 C CA . LEU A 1 95 ? 0.733 -7.135 17.359 1.00 85.62 95 LEU A CA 1
ATOM 770 C C . LEU A 1 95 ? 0.856 -8.587 17.826 1.00 85.62 95 LEU A C 1
ATOM 772 O O . LEU A 1 95 ? 1.857 -8.957 18.444 1.00 85.62 95 LEU A O 1
ATOM 776 N N . PHE A 1 96 ? -0.144 -9.414 17.529 1.00 87.69 96 PHE A N 1
ATOM 777 C CA . PHE A 1 96 ? -0.096 -10.851 17.777 1.00 87.69 96 PHE A CA 1
ATOM 778 C C . PHE A 1 96 ? 0.266 -11.617 16.496 1.00 87.69 96 PHE A C 1
ATOM 780 O O . PHE A 1 96 ? 0.586 -11.061 15.443 1.00 87.69 96 PHE A O 1
ATOM 787 N N . THR A 1 97 ? 0.218 -12.946 16.579 1.00 88.69 97 THR A N 1
ATOM 788 C CA . THR A 1 97 ? 0.503 -13.852 15.460 1.00 88.69 97 THR A CA 1
ATOM 789 C C . THR A 1 97 ? -0.396 -13.608 14.251 1.00 88.69 97 THR A C 1
ATOM 791 O O . THR A 1 97 ? 0.051 -13.782 13.119 1.00 88.69 97 THR A O 1
ATOM 794 N N . ARG A 1 98 ? -1.646 -13.180 14.466 1.00 91.50 98 ARG A N 1
ATOM 795 C CA . ARG A 1 98 ? -2.585 -12.878 13.383 1.00 91.50 98 ARG A CA 1
ATOM 796 C C . ARG A 1 98 ? -2.133 -11.659 12.587 1.00 91.50 98 ARG A C 1
ATOM 798 O O . ARG A 1 98 ? -2.091 -11.726 11.365 1.00 91.50 98 ARG A O 1
ATOM 805 N N . GLU A 1 99 ? -1.782 -10.572 13.261 1.00 92.81 99 GLU A N 1
ATOM 806 C CA . GLU A 1 99 ? -1.320 -9.329 12.646 1.00 92.81 99 GLU A CA 1
ATOM 807 C C . GLU A 1 99 ? -0.034 -9.563 11.858 1.00 92.81 99 GLU A C 1
ATOM 809 O O . GLU A 1 99 ? 0.041 -9.192 10.690 1.00 92.81 99 GLU A O 1
ATOM 814 N N . LEU A 1 100 ? 0.928 -10.279 12.443 1.00 93.19 100 LEU A N 1
ATOM 815 C CA . LEU A 1 100 ? 2.164 -10.659 11.755 1.00 93.19 100 LEU A CA 1
ATOM 816 C C . LEU A 1 100 ? 1.896 -11.548 10.532 1.00 93.19 100 LEU A C 1
ATOM 818 O O . LEU A 1 100 ? 2.513 -11.360 9.483 1.00 93.19 100 LEU A O 1
ATOM 822 N N . SER A 1 101 ? 0.946 -12.483 10.634 1.00 93.88 101 SER A N 1
ATOM 823 C CA . SER A 1 101 ? 0.529 -13.310 9.499 1.00 93.88 101 SER A CA 1
ATOM 824 C C . SER A 1 101 ? -0.119 -12.484 8.388 1.00 93.88 101 SER A C 1
ATOM 826 O O . SER A 1 101 ? 0.106 -12.793 7.221 1.00 93.88 101 SER A O 1
ATOM 828 N N . MET A 1 102 ? -0.902 -11.454 8.724 1.00 94.75 102 MET A N 1
ATOM 829 C CA . MET A 1 102 ? -1.492 -10.538 7.739 1.00 94.75 102 MET A CA 1
ATOM 830 C C . MET A 1 102 ? -0.417 -9.677 7.067 1.00 94.75 102 MET A C 1
ATOM 832 O O . MET A 1 102 ? -0.413 -9.538 5.850 1.00 94.75 102 MET A O 1
ATOM 836 N N . LEU A 1 103 ? 0.554 -9.153 7.824 1.00 95.00 103 LEU A N 1
ATOM 837 C CA . LEU A 1 103 ? 1.691 -8.436 7.233 1.00 95.00 103 LEU A CA 1
ATOM 838 C C . LEU A 1 103 ? 2.456 -9.330 6.249 1.00 95.00 103 LEU A C 1
ATOM 840 O O . LEU A 1 103 ? 2.804 -8.895 5.152 1.00 95.00 103 LEU A O 1
ATOM 844 N N . ARG A 1 104 ? 2.664 -10.606 6.604 1.00 95.88 104 ARG A N 1
ATOM 845 C CA . ARG A 1 104 ? 3.332 -11.559 5.714 1.00 95.88 104 ARG A CA 1
ATOM 846 C C . ARG A 1 104 ? 2.495 -11.921 4.488 1.00 95.88 104 ARG A C 1
ATOM 848 O O . ARG A 1 104 ? 3.073 -12.122 3.421 1.00 95.88 104 ARG A O 1
ATOM 855 N N . SER A 1 105 ? 1.168 -12.010 4.612 1.00 96.44 105 SER A N 1
ATOM 856 C CA . SER A 1 105 ? 0.309 -12.332 3.469 1.00 96.44 105 SER A CA 1
ATOM 857 C C . SER A 1 105 ? 0.376 -11.247 2.402 1.00 96.44 105 SER A C 1
ATOM 859 O O . SER A 1 105 ? 0.518 -11.597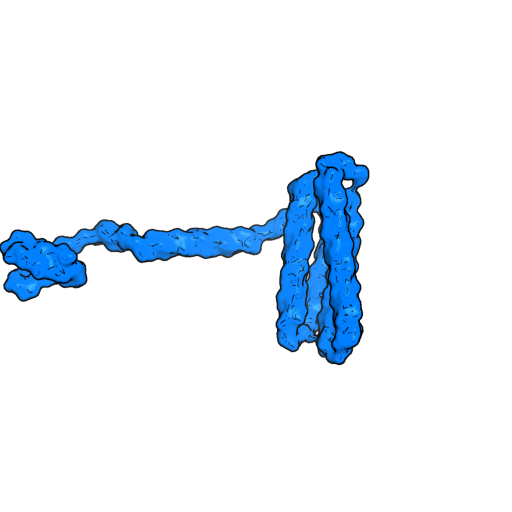 1.237 1.00 96.44 105 SER A O 1
ATOM 861 N N . TYR A 1 106 ? 0.413 -9.964 2.779 1.00 96.25 106 TYR A N 1
ATOM 862 C CA . TYR A 1 106 ? 0.566 -8.874 1.810 1.00 96.25 106 TYR A CA 1
ATOM 863 C C . TYR A 1 106 ? 1.840 -8.994 0.975 1.00 96.25 106 TYR A C 1
ATOM 865 O O . TYR A 1 106 ? 1.790 -8.780 -0.235 1.00 96.25 106 TYR A O 1
ATOM 873 N N . LYS A 1 107 ? 2.966 -9.391 1.584 1.00 96.94 107 LYS A N 1
ATOM 874 C CA . LYS A 1 107 ? 4.206 -9.652 0.840 1.00 96.94 107 LYS A CA 1
ATOM 875 C C . LYS A 1 107 ? 4.011 -10.763 -0.195 1.00 96.94 107 LYS A C 1
ATOM 877 O O . LYS A 1 107 ? 4.296 -10.564 -1.371 1.00 96.94 107 LYS A O 1
ATOM 882 N N . ASN A 1 108 ? 3.502 -11.916 0.239 1.00 96.19 108 ASN A N 1
ATOM 883 C CA . ASN A 1 108 ? 3.301 -13.069 -0.642 1.00 96.19 108 ASN A CA 1
ATOM 884 C C . ASN A 1 108 ? 2.307 -12.745 -1.773 1.00 96.19 108 ASN A C 1
ATOM 886 O O . ASN A 1 108 ? 2.493 -13.156 -2.918 1.00 96.19 108 ASN A O 1
ATOM 890 N N . GLU A 1 109 ? 1.251 -11.993 -1.456 1.00 95.19 109 GLU A N 1
ATOM 891 C CA . GLU A 1 109 ? 0.287 -11.504 -2.435 1.00 95.19 109 GLU A CA 1
ATOM 892 C C . GLU A 1 109 ? 0.982 -10.597 -3.449 1.00 95.19 109 GLU A C 1
ATOM 894 O O . GLU A 1 109 ? 0.863 -10.864 -4.641 1.00 95.19 109 GLU A O 1
ATOM 899 N N . ALA A 1 110 ? 1.761 -9.603 -3.005 1.00 95.38 110 ALA A N 1
ATOM 900 C CA . ALA A 1 110 ? 2.519 -8.703 -3.876 1.00 95.38 110 ALA A CA 1
ATOM 901 C C . ALA A 1 110 ? 3.495 -9.447 -4.802 1.00 95.38 110 ALA A C 1
ATOM 903 O O . ALA A 1 110 ? 3.510 -9.176 -6.003 1.00 95.38 110 ALA A O 1
ATOM 904 N N . GLU A 1 111 ? 4.243 -10.429 -4.288 1.00 95.88 111 GLU A N 1
ATOM 905 C CA . GLU A 1 111 ? 5.137 -11.288 -5.083 1.00 95.88 111 GLU A CA 1
ATOM 906 C C . GLU A 1 111 ? 4.378 -12.041 -6.188 1.00 95.88 111 GLU A C 1
ATOM 908 O O . GLU A 1 111 ? 4.872 -12.189 -7.310 1.00 95.88 111 GLU A O 1
ATOM 913 N N . SER A 1 112 ? 3.152 -12.478 -5.893 1.00 95.25 112 SER A N 1
ATOM 914 C CA . SER A 1 112 ? 2.315 -13.244 -6.819 1.00 95.25 112 SER A CA 1
ATOM 915 C C . SER A 1 112 ? 1.588 -12.401 -7.873 1.00 95.25 112 SER A C 1
ATOM 917 O O . SER A 1 112 ? 1.049 -12.973 -8.823 1.00 95.25 112 SER A O 1
ATOM 919 N N . ILE A 1 113 ? 1.565 -11.065 -7.748 1.00 93.06 113 ILE A N 1
ATOM 920 C CA . ILE A 1 113 ? 0.878 -10.199 -8.716 1.00 93.06 113 ILE A CA 1
ATOM 921 C C . ILE A 1 113 ? 1.582 -10.317 -10.074 1.00 93.06 113 ILE A C 1
ATOM 923 O O . ILE A 1 113 ? 2.771 -9.995 -10.174 1.00 93.06 113 ILE A O 1
ATOM 927 N N . PRO A 1 114 ? 0.876 -10.737 -11.137 1.00 92.94 114 PRO A N 1
ATOM 928 C CA . PRO A 1 114 ? 1.437 -10.723 -12.476 1.00 92.94 114 PRO A CA 1
ATOM 929 C C . PRO A 1 114 ? 1.480 -9.271 -12.965 1.00 92.94 114 PRO A C 1
ATOM 931 O O . PRO A 1 114 ? 0.442 -8.618 -13.072 1.00 92.94 114 PRO A O 1
ATOM 934 N N . VAL A 1 115 ? 2.674 -8.756 -13.250 1.00 93.44 115 VAL A N 1
ATOM 935 C CA . VAL A 1 115 ? 2.863 -7.413 -13.808 1.00 93.44 115 VAL A CA 1
ATOM 936 C C . VAL A 1 115 ? 3.597 -7.502 -15.141 1.00 93.44 115 VAL A C 1
ATOM 938 O O . VAL A 1 115 ? 4.254 -8.494 -15.446 1.00 93.44 115 VAL A O 1
ATOM 941 N N . HIS A 1 116 ? 3.443 -6.474 -15.971 1.00 93.25 116 HIS A N 1
ATOM 942 C CA . HIS A 1 116 ? 4.243 -6.346 -17.184 1.00 93.25 116 HIS A CA 1
ATOM 943 C C . HIS A 1 116 ? 5.716 -6.086 -16.801 1.00 93.25 116 HIS A C 1
ATOM 945 O O . HIS A 1 116 ? 5.937 -5.402 -15.801 1.00 93.25 116 HIS A O 1
ATOM 951 N N . PRO A 1 117 ? 6.718 -6.523 -17.592 1.00 92.19 117 PRO A N 1
ATOM 952 C CA . PRO A 1 117 ? 8.140 -6.310 -17.292 1.00 92.19 117 PRO A CA 1
ATOM 953 C C . PRO A 1 117 ? 8.531 -4.872 -16.919 1.00 92.19 117 PRO A C 1
ATOM 955 O O . PRO A 1 117 ? 9.366 -4.672 -16.047 1.00 92.19 117 PRO A O 1
ATOM 958 N N . CYS A 1 118 ? 7.872 -3.869 -17.507 1.00 91.75 118 CYS A N 1
ATOM 959 C CA . CYS A 1 118 ? 8.085 -2.456 -17.168 1.00 91.75 118 CYS A CA 1
ATOM 960 C C . CYS A 1 118 ? 7.784 -2.107 -15.693 1.00 91.75 118 CYS A C 1
ATOM 962 O O . CYS A 1 118 ? 8.299 -1.121 -15.183 1.00 91.75 118 CYS A O 1
ATOM 964 N N . LEU A 1 119 ? 6.934 -2.884 -15.015 1.00 94.12 119 LEU A N 1
ATOM 965 C CA . LEU A 1 119 ? 6.525 -2.689 -13.620 1.00 94.12 119 LEU A CA 1
ATOM 966 C C . LEU A 1 119 ? 7.236 -3.644 -12.650 1.00 94.12 119 LEU A C 1
ATOM 968 O O . LEU A 1 119 ? 7.041 -3.517 -11.444 1.00 94.12 119 LEU A O 1
ATOM 972 N N . GLU A 1 120 ? 8.046 -4.586 -13.141 1.00 94.31 120 GLU A N 1
ATOM 973 C CA . GLU A 1 120 ? 8.800 -5.517 -12.288 1.00 94.31 120 GLU A CA 1
ATOM 974 C C . GLU A 1 120 ? 9.771 -4.807 -11.323 1.00 94.31 120 GLU A C 1
ATOM 976 O O . GLU A 1 120 ? 9.794 -5.200 -10.156 1.00 94.31 120 GLU A O 1
ATOM 981 N N . PRO A 1 121 ? 10.500 -3.735 -11.713 1.00 95.56 121 PRO A N 1
ATOM 982 C CA . PRO A 1 121 ? 11.337 -2.990 -10.768 1.00 95.56 121 PRO A CA 1
ATOM 983 C C . PRO A 1 121 ? 10.517 -2.407 -9.612 1.00 95.56 121 PRO A C 1
ATOM 985 O O . PRO A 1 121 ? 10.799 -2.680 -8.450 1.00 95.56 121 PRO A O 1
ATOM 988 N N . ALA A 1 122 ? 9.417 -1.712 -9.922 1.00 96.38 122 ALA A N 1
ATOM 989 C CA . ALA A 1 122 ? 8.507 -1.187 -8.905 1.00 96.38 122 ALA A CA 1
ATOM 990 C C . ALA A 1 122 ? 7.916 -2.313 -8.034 1.00 96.38 122 ALA A C 1
ATOM 992 O O . ALA A 1 122 ? 7.788 -2.182 -6.819 1.00 96.38 122 ALA A O 1
ATOM 993 N N . LYS A 1 123 ? 7.574 -3.462 -8.621 1.00 97.00 123 LYS A N 1
ATOM 994 C CA . LYS A 1 123 ? 7.095 -4.615 -7.853 1.00 97.00 123 LYS A CA 1
ATOM 995 C C . LYS A 1 123 ? 8.137 -5.135 -6.867 1.00 97.00 123 LYS A C 1
ATOM 997 O O . LYS A 1 123 ? 7.759 -5.440 -5.738 1.00 97.00 123 LYS A O 1
ATOM 1002 N N . ALA A 1 124 ? 9.406 -5.213 -7.254 1.00 97.81 124 ALA A N 1
ATOM 1003 C CA . ALA A 1 124 ? 10.474 -5.627 -6.351 1.00 97.81 124 ALA A CA 1
ATOM 1004 C C . ALA A 1 124 ? 10.584 -4.683 -5.141 1.00 97.81 124 ALA A C 1
ATOM 1006 O O . ALA A 1 124 ? 10.554 -5.149 -4.004 1.00 97.81 124 ALA A O 1
ATOM 1007 N N . GLU A 1 125 ? 10.582 -3.368 -5.373 1.00 98.12 125 GLU A N 1
ATOM 1008 C CA . GLU A 1 125 ? 10.615 -2.352 -4.308 1.00 98.12 125 GLU A CA 1
ATOM 1009 C C . GLU A 1 125 ? 9.411 -2.468 -3.355 1.00 98.12 125 GLU A C 1
ATOM 1011 O O . GLU A 1 125 ? 9.555 -2.400 -2.133 1.00 98.12 125 GLU A O 1
ATOM 1016 N N . LEU A 1 126 ? 8.212 -2.726 -3.892 1.00 98.00 126 LEU A N 1
ATOM 1017 C CA . LEU A 1 126 ? 7.016 -2.965 -3.080 1.00 98.00 126 LEU A CA 1
ATOM 1018 C C . LEU A 1 126 ? 7.147 -4.224 -2.208 1.00 98.00 126 LEU A C 1
ATOM 1020 O O . LEU A 1 126 ? 6.699 -4.232 -1.060 1.00 98.00 126 LEU A O 1
ATOM 1024 N N . VAL A 1 127 ? 7.726 -5.299 -2.741 1.00 98.25 127 VAL A N 1
ATOM 1025 C CA . VAL A 1 127 ? 7.930 -6.552 -2.001 1.00 98.25 127 VAL A CA 1
ATOM 1026 C C . VAL A 1 127 ? 8.934 -6.359 -0.863 1.00 98.25 127 VAL A C 1
ATOM 1028 O O . VAL A 1 127 ? 8.672 -6.827 0.248 1.00 98.25 127 VAL A O 1
ATOM 1031 N N . GLU A 1 128 ? 10.035 -5.647 -1.107 1.00 98.44 128 GLU A N 1
ATOM 1032 C CA . GLU A 1 128 ? 11.038 -5.328 -0.080 1.00 98.44 128 GLU A CA 1
ATOM 1033 C C . GLU A 1 128 ? 10.465 -4.408 1.006 1.00 98.44 128 GLU A C 1
ATOM 1035 O O . GLU A 1 128 ? 10.620 -4.681 2.200 1.00 98.44 128 GLU A O 1
ATOM 1040 N N . TYR A 1 129 ? 9.680 -3.396 0.617 1.00 98.38 129 TYR A N 1
ATOM 1041 C CA . TYR A 1 129 ? 8.909 -2.577 1.556 1.00 98.38 129 TYR A CA 1
ATOM 1042 C C . TYR A 1 129 ? 8.047 -3.440 2.494 1.00 98.38 129 TYR A C 1
ATOM 1044 O O . TYR A 1 129 ? 8.069 -3.260 3.715 1.00 98.38 129 TYR A O 1
ATOM 1052 N N . LEU A 1 130 ? 7.294 -4.397 1.941 1.00 98.19 130 LEU A N 1
ATOM 1053 C CA . LEU A 1 130 ? 6.406 -5.265 2.719 1.00 98.19 130 LEU A CA 1
ATOM 1054 C C . LEU A 1 130 ? 7.170 -6.258 3.607 1.00 98.19 130 LEU A C 1
ATOM 1056 O O . LEU A 1 130 ? 6.684 -6.611 4.687 1.00 98.19 130 LEU A O 1
ATOM 1060 N N . ASP A 1 131 ? 8.360 -6.696 3.192 1.00 98.25 131 ASP A N 1
ATOM 1061 C CA . ASP A 1 131 ? 9.232 -7.525 4.027 1.00 98.25 131 ASP A CA 1
ATOM 1062 C C . ASP A 1 131 ? 9.742 -6.745 5.242 1.00 98.25 131 ASP A C 1
ATOM 1064 O O . ASP A 1 131 ? 9.621 -7.213 6.379 1.00 98.25 131 ASP A O 1
ATOM 1068 N N . ASP A 1 132 ? 10.214 -5.516 5.032 1.00 98.06 132 ASP A N 1
ATOM 1069 C CA . ASP A 1 132 ? 10.649 -4.656 6.127 1.00 98.06 132 ASP A CA 1
ATOM 1070 C C . ASP A 1 132 ? 9.498 -4.325 7.073 1.00 98.06 132 ASP A C 1
ATOM 1072 O O . ASP A 1 132 ? 9.666 -4.418 8.288 1.00 98.06 132 ASP A O 1
ATOM 1076 N N . VAL A 1 133 ? 8.303 -4.050 6.549 1.00 97.25 133 VAL A N 1
ATOM 1077 C CA . VAL A 1 133 ? 7.079 -3.856 7.339 1.00 97.25 133 VAL A CA 1
ATOM 1078 C C . VAL A 1 133 ? 6.768 -5.051 8.243 1.00 97.25 133 VAL A C 1
ATOM 1080 O O . VAL A 1 133 ? 6.425 -4.864 9.416 1.00 97.25 133 VAL A O 1
ATOM 1083 N N . TYR A 1 134 ? 6.917 -6.279 7.743 1.00 96.81 134 TYR A N 1
ATOM 1084 C CA . TYR A 1 134 ? 6.770 -7.476 8.569 1.00 96.81 134 TYR A CA 1
ATOM 1085 C C . TYR A 1 134 ? 7.786 -7.484 9.722 1.00 96.81 134 TYR A C 1
ATOM 1087 O O . TYR A 1 134 ? 7.411 -7.732 10.873 1.00 96.81 134 TYR A O 1
ATOM 1095 N N . PHE A 1 135 ? 9.051 -7.152 9.451 1.00 96.62 135 PHE A N 1
ATOM 1096 C CA . PHE A 1 135 ? 10.086 -7.089 10.485 1.00 96.62 135 PHE A CA 1
ATOM 1097 C C . PHE A 1 135 ? 9.907 -5.925 11.467 1.00 96.62 135 PHE A C 1
ATOM 1099 O O . PHE A 1 135 ? 10.212 -6.098 12.648 1.00 96.62 135 PHE A O 1
ATOM 1106 N N . ILE A 1 136 ? 9.354 -4.782 11.044 1.00 95.88 136 ILE A N 1
ATOM 1107 C CA . ILE A 1 136 ? 8.933 -3.706 11.958 1.00 95.88 136 ILE A CA 1
ATOM 1108 C C . ILE A 1 136 ? 7.950 -4.278 12.978 1.00 95.88 136 ILE A C 1
ATOM 1110 O O . ILE A 1 136 ? 8.140 -4.102 14.185 1.00 95.88 136 ILE A O 1
ATOM 1114 N N . GLY A 1 137 ? 6.925 -4.990 12.503 1.00 94.56 137 GLY A N 1
ATOM 1115 C CA . GLY A 1 137 ? 5.918 -5.594 13.366 1.00 94.56 137 GLY A CA 1
ATOM 1116 C C . GLY A 1 137 ? 6.504 -6.652 14.300 1.00 94.56 137 GLY A C 1
ATOM 1117 O O . GLY A 1 137 ? 6.246 -6.629 15.505 1.00 94.56 137 GLY A O 1
ATOM 1118 N N . LEU A 1 138 ? 7.352 -7.535 13.764 1.00 95.06 138 LEU A N 1
ATOM 1119 C CA . LEU A 1 138 ? 8.017 -8.591 14.525 1.00 95.06 138 LEU A CA 1
ATOM 1120 C C . LEU A 1 138 ? 8.875 -8.011 15.657 1.00 95.06 138 LEU A C 1
ATOM 1122 O O . LEU A 1 138 ? 8.699 -8.380 16.817 1.00 95.06 138 LEU A O 1
ATOM 1126 N N . TYR A 1 139 ? 9.758 -7.060 15.347 1.00 95.00 139 TYR A N 1
ATOM 1127 C CA . TYR A 1 139 ? 10.640 -6.450 16.342 1.00 95.00 139 TYR A CA 1
ATOM 1128 C C . TYR A 1 139 ? 9.879 -5.616 17.368 1.00 95.00 139 TYR A C 1
ATOM 1130 O O . TYR A 1 139 ? 10.211 -5.666 18.554 1.00 95.00 139 TYR A O 1
ATOM 1138 N N . SER A 1 140 ? 8.831 -4.908 16.944 1.00 91.38 140 SER A N 1
ATOM 1139 C CA . SER A 1 140 ? 7.969 -4.152 17.859 1.00 91.38 140 SER A CA 1
ATOM 1140 C C . SER A 1 140 ? 7.267 -5.079 18.853 1.00 91.38 140 SER A C 1
ATOM 1142 O O . SER A 1 140 ? 7.252 -4.788 20.047 1.00 91.38 140 SER A O 1
ATOM 1144 N N . SER A 1 141 ? 6.778 -6.241 18.398 1.00 91.12 141 SER A N 1
ATOM 1145 C CA . SER A 1 141 ? 6.139 -7.240 19.271 1.00 91.12 141 SER A CA 1
ATOM 1146 C C . SER A 1 141 ? 7.089 -7.826 20.328 1.00 91.12 141 SER A C 1
ATOM 1148 O O . SER A 1 141 ? 6.649 -8.241 21.398 1.00 91.12 141 SER A O 1
ATOM 1150 N N . TRP A 1 142 ? 8.398 -7.828 20.058 1.00 90.81 142 TRP A N 1
ATOM 1151 C CA . TRP A 1 142 ? 9.439 -8.308 20.976 1.00 90.81 142 TRP A CA 1
ATOM 1152 C C . TRP A 1 142 ? 10.070 -7.198 21.830 1.00 90.81 142 TRP A C 1
ATOM 1154 O O . TRP A 1 142 ? 10.989 -7.467 22.601 1.00 90.81 142 TRP A O 1
ATOM 1164 N N . GLY A 1 143 ? 9.614 -5.948 21.697 1.00 89.75 143 GLY A N 1
ATOM 1165 C CA . GLY A 1 143 ? 10.184 -4.797 22.405 1.00 89.75 143 GLY A CA 1
ATOM 1166 C C . GLY A 1 143 ? 11.547 -4.330 21.872 1.00 89.75 143 GLY A C 1
ATOM 1167 O O . GLY A 1 143 ? 12.231 -3.542 22.526 1.00 89.75 143 GLY A O 1
ATOM 1168 N N . ALA A 1 144 ? 11.960 -4.781 20.684 1.00 92.94 144 ALA A N 1
ATOM 1169 C CA . ALA A 1 144 ? 13.226 -4.421 20.046 1.00 92.94 144 ALA A CA 1
ATOM 1170 C C . ALA A 1 144 ? 13.103 -3.119 19.227 1.00 92.94 144 ALA A C 1
ATOM 1172 O O . ALA A 1 144 ? 13.285 -3.103 18.008 1.00 92.94 144 ALA A O 1
ATOM 1173 N N . TYR A 1 145 ? 12.802 -2.004 19.899 1.00 90.12 145 TYR A N 1
ATOM 1174 C CA . TYR A 1 145 ? 12.461 -0.730 19.246 1.00 90.12 145 TYR A CA 1
ATOM 1175 C C . TYR A 1 145 ? 13.547 -0.167 18.318 1.00 90.12 145 TYR A C 1
ATOM 1177 O O . TYR A 1 145 ? 13.217 0.423 17.296 1.00 90.12 145 TYR A O 1
ATOM 1185 N N . GLN A 1 146 ? 14.835 -0.362 18.624 1.00 94.06 146 GLN A N 1
ATOM 1186 C CA . GLN A 1 146 ? 15.924 0.098 17.747 1.00 94.06 146 GLN A CA 1
ATOM 1187 C C . GLN A 1 146 ? 15.935 -0.647 16.405 1.00 94.06 146 GLN A C 1
ATOM 1189 O O . GLN A 1 146 ? 16.089 -0.027 15.356 1.00 94.06 146 GLN A O 1
ATOM 1194 N N . ALA A 1 147 ? 15.718 -1.966 16.430 1.00 93.44 147 ALA A N 1
ATOM 1195 C CA . ALA A 1 147 ? 15.634 -2.774 15.218 1.00 93.44 147 ALA A CA 1
ATOM 1196 C C . ALA A 1 147 ? 14.377 -2.427 14.405 1.00 93.44 147 ALA A C 1
ATOM 1198 O O . ALA A 1 147 ? 14.446 -2.306 13.184 1.00 93.44 147 ALA A O 1
ATOM 1199 N N . ALA A 1 148 ? 13.247 -2.193 15.083 1.00 93.56 148 ALA A N 1
ATOM 1200 C CA . ALA A 1 148 ? 12.021 -1.723 14.443 1.00 93.56 148 ALA A CA 1
ATOM 1201 C C . ALA A 1 148 ? 12.199 -0.338 13.792 1.00 93.56 148 ALA A C 1
ATOM 1203 O O . ALA A 1 148 ? 11.747 -0.130 12.668 1.00 93.56 148 ALA A O 1
ATOM 1204 N N . ALA A 1 149 ? 12.893 0.593 14.454 1.00 95.06 149 ALA A N 1
ATOM 1205 C CA . ALA A 1 149 ? 13.177 1.923 13.914 1.00 95.06 149 ALA A CA 1
ATOM 1206 C C . ALA A 1 149 ? 14.068 1.856 12.665 1.00 95.06 149 ALA A C 1
ATOM 1208 O O . ALA A 1 149 ? 13.727 2.455 11.650 1.00 95.06 149 ALA A O 1
ATOM 1209 N N . TYR A 1 150 ? 15.142 1.060 12.704 1.00 96.88 150 TYR A N 1
ATOM 1210 C CA . TYR A 1 150 ? 16.002 0.830 11.538 1.00 96.88 150 TYR A CA 1
ATOM 1211 C C . TYR A 1 150 ? 15.218 0.253 10.350 1.00 96.88 150 TYR A C 1
ATOM 1213 O O . TYR A 1 150 ? 15.335 0.728 9.223 1.00 96.88 150 TYR A O 1
ATOM 1221 N N . LYS A 1 151 ? 14.347 -0.733 10.604 1.00 97.00 151 LYS A N 1
ATOM 1222 C CA . LYS A 1 151 ? 13.466 -1.288 9.568 1.00 97.00 151 LYS A CA 1
ATOM 1223 C C . LYS A 1 151 ? 12.423 -0.295 9.065 1.00 97.00 151 LYS A C 1
ATOM 1225 O O . LYS A 1 151 ? 12.062 -0.346 7.899 1.00 97.00 151 LYS A O 1
ATOM 1230 N N . THR A 1 152 ? 11.976 0.633 9.905 1.00 96.69 152 THR A N 1
ATOM 1231 C CA . THR A 1 152 ? 11.056 1.703 9.493 1.00 96.69 152 THR A CA 1
ATOM 1232 C C . THR A 1 152 ? 11.721 2.676 8.527 1.00 96.69 152 THR A C 1
ATOM 1234 O O . THR A 1 152 ? 11.100 3.076 7.547 1.00 96.69 152 THR A O 1
ATOM 1237 N N . GLU A 1 153 ? 12.980 3.035 8.776 1.00 97.19 153 GLU A N 1
ATOM 1238 C CA . GLU A 1 153 ? 13.765 3.884 7.876 1.00 97.19 153 GLU A CA 1
ATOM 1239 C C . GLU A 1 153 ? 13.999 3.197 6.524 1.00 97.19 153 GLU A C 1
ATOM 1241 O O . GLU A 1 153 ? 13.721 3.781 5.478 1.00 97.19 153 GLU A O 1
ATOM 1246 N N . SER A 1 154 ? 14.413 1.928 6.553 1.00 97.62 154 SER A N 1
ATOM 1247 C CA . SER A 1 154 ? 14.614 1.106 5.354 1.00 97.62 154 SER A CA 1
ATOM 1248 C C . SER A 1 154 ? 13.321 0.924 4.543 1.00 97.62 154 SER A C 1
ATOM 1250 O O . SER A 1 154 ? 13.310 1.162 3.337 1.00 97.62 154 SER A O 1
ATOM 1252 N N . ALA A 1 155 ? 12.192 0.639 5.202 1.00 97.38 155 ALA A N 1
ATOM 1253 C CA . ALA A 1 155 ? 10.885 0.593 4.546 1.00 97.38 155 ALA A CA 1
ATOM 1254 C C . ALA A 1 155 ? 10.522 1.939 3.895 1.00 97.38 155 ALA A C 1
ATOM 1256 O O . ALA A 1 155 ? 9.983 1.967 2.792 1.00 97.38 155 ALA A O 1
ATOM 1257 N N . GLY A 1 156 ? 10.826 3.063 4.549 1.00 97.38 156 GLY A N 1
ATOM 1258 C CA . GLY A 1 156 ? 10.645 4.389 3.957 1.00 97.38 156 GLY A CA 1
ATOM 1259 C C . GLY A 1 156 ? 11.414 4.542 2.644 1.00 97.38 156 GLY A C 1
ATOM 1260 O O . GLY A 1 156 ? 10.832 4.955 1.645 1.00 97.38 156 GLY A O 1
ATOM 1261 N N . ALA A 1 157 ? 12.680 4.120 2.622 1.00 98.12 157 ALA A N 1
ATOM 1262 C CA . ALA A 1 157 ? 13.515 4.172 1.425 1.00 98.12 157 ALA A CA 1
ATOM 1263 C C . ALA A 1 157 ? 12.962 3.307 0.277 1.00 98.12 157 ALA A C 1
ATOM 1265 O O . ALA A 1 157 ? 12.882 3.788 -0.852 1.00 98.12 157 ALA A O 1
ATOM 1266 N N . TYR A 1 158 ? 12.520 2.076 0.558 1.00 98.19 158 TYR A N 1
ATOM 1267 C CA . TYR A 1 158 ? 11.885 1.219 -0.453 1.00 98.19 158 TYR A CA 1
ATOM 1268 C C . TYR A 1 158 ? 10.567 1.801 -0.972 1.00 98.19 158 TYR A C 1
ATOM 1270 O O . TYR A 1 158 ? 10.273 1.718 -2.161 1.00 98.19 158 TYR A O 1
ATOM 1278 N N . TRP A 1 159 ? 9.775 2.440 -0.108 1.00 98.06 159 TRP A N 1
ATOM 1279 C CA . TRP A 1 159 ? 8.544 3.104 -0.538 1.00 98.06 159 TRP A CA 1
ATOM 1280 C C . TRP A 1 159 ? 8.819 4.312 -1.444 1.00 98.06 159 TRP A C 1
ATOM 1282 O O . TRP A 1 159 ? 8.128 4.515 -2.443 1.00 98.06 159 TRP A O 1
ATOM 1292 N N . ASP A 1 160 ? 9.836 5.108 -1.127 1.00 98.19 160 ASP A N 1
ATOM 1293 C CA . ASP A 1 160 ? 10.237 6.244 -1.959 1.00 98.19 160 ASP A CA 1
ATOM 1294 C C . ASP A 1 160 ? 10.803 5.771 -3.309 1.00 98.19 160 ASP A C 1
ATOM 1296 O O . ASP A 1 160 ? 10.437 6.311 -4.356 1.00 98.19 160 ASP A O 1
ATOM 1300 N N . SER A 1 161 ? 11.618 4.712 -3.296 1.00 97.81 161 SER A N 1
ATOM 1301 C CA . SER A 1 161 ? 12.147 4.044 -4.492 1.00 97.81 161 SER A CA 1
ATOM 1302 C C . SER A 1 161 ? 11.025 3.498 -5.382 1.00 97.81 161 SER A C 1
ATOM 1304 O O . SER A 1 161 ? 10.958 3.813 -6.570 1.00 97.81 161 SER A O 1
ATOM 1306 N N . PHE A 1 162 ? 10.054 2.796 -4.791 1.00 97.88 162 PHE A N 1
ATOM 1307 C CA . PHE A 1 162 ? 8.843 2.331 -5.467 1.00 97.88 162 PHE A CA 1
ATOM 1308 C C . PHE A 1 162 ? 8.105 3.458 -6.205 1.00 97.88 162 PHE A C 1
ATOM 1310 O O . PHE A 1 162 ? 7.740 3.307 -7.374 1.00 97.88 162 PHE A O 1
ATOM 1317 N N . ASN A 1 163 ? 7.887 4.597 -5.540 1.00 97.50 163 ASN A N 1
ATOM 1318 C CA . ASN A 1 163 ? 7.210 5.739 -6.157 1.00 97.50 163 ASN A CA 1
ATOM 1319 C C . ASN A 1 163 ? 8.041 6.340 -7.298 1.00 97.50 163 ASN A C 1
ATOM 1321 O O . ASN A 1 163 ? 7.481 6.691 -8.336 1.00 97.50 163 ASN A O 1
ATOM 1325 N N . SER A 1 164 ? 9.365 6.404 -7.138 1.00 97.19 164 SER A N 1
ATOM 1326 C CA . SER A 1 164 ? 10.280 6.859 -8.187 1.00 97.19 164 SER A CA 1
ATOM 1327 C C . SER A 1 164 ? 10.217 5.965 -9.430 1.00 97.19 164 SER A C 1
ATOM 1329 O O . SER A 1 164 ? 10.119 6.476 -10.546 1.00 97.19 164 SER A O 1
ATOM 1331 N N . GLU A 1 165 ? 10.218 4.642 -9.258 1.00 95.69 165 GLU A N 1
ATOM 1332 C CA . GLU A 1 165 ? 10.082 3.685 -10.364 1.00 95.69 165 GLU A CA 1
ATOM 1333 C C . GLU A 1 165 ? 8.723 3.820 -11.063 1.00 95.69 165 GLU A C 1
ATOM 1335 O O . GLU A 1 165 ? 8.646 3.863 -12.293 1.00 95.69 165 GLU A O 1
ATOM 1340 N N . LEU A 1 166 ? 7.632 3.975 -10.304 1.00 94.94 166 LEU A N 1
ATOM 1341 C CA . LEU A 1 166 ? 6.320 4.239 -10.898 1.00 94.94 166 LEU A CA 1
ATOM 1342 C C . LEU A 1 166 ? 6.292 5.541 -11.700 1.00 94.94 166 LEU A C 1
ATOM 1344 O O . LEU A 1 166 ? 5.692 5.575 -12.777 1.00 94.94 166 LEU A O 1
ATOM 1348 N N . ASP A 1 167 ? 6.911 6.605 -11.200 1.00 94.75 167 ASP A N 1
ATOM 1349 C CA . ASP A 1 167 ? 6.968 7.887 -11.898 1.00 94.75 167 ASP A CA 1
ATOM 1350 C C . ASP A 1 167 ? 7.830 7.809 -13.164 1.00 94.75 167 ASP A C 1
ATOM 1352 O O . ASP A 1 167 ? 7.451 8.381 -14.191 1.00 94.75 167 ASP A O 1
ATOM 1356 N N . ALA A 1 168 ? 8.921 7.040 -13.144 1.00 92.69 168 ALA A N 1
ATOM 1357 C CA . ALA A 1 168 ? 9.717 6.745 -14.333 1.00 92.69 168 ALA A CA 1
ATOM 1358 C C . ALA A 1 168 ? 8.886 6.000 -15.392 1.00 92.69 168 ALA A C 1
ATOM 1360 O O . ALA A 1 168 ? 8.870 6.398 -16.561 1.00 92.69 168 ALA A O 1
ATOM 1361 N N . VAL A 1 169 ? 8.114 4.987 -14.982 1.00 92.25 169 VAL A N 1
ATOM 1362 C CA . VAL A 1 169 ? 7.206 4.265 -15.887 1.00 92.25 169 VAL A CA 1
ATOM 1363 C C . VAL A 1 169 ? 6.139 5.206 -16.447 1.00 92.25 169 VAL A C 1
ATOM 1365 O O . VAL A 1 169 ? 5.912 5.242 -17.655 1.00 92.25 169 VAL A O 1
ATOM 1368 N N . LYS A 1 170 ? 5.512 6.036 -15.605 1.00 92.38 170 LYS A N 1
ATOM 1369 C CA . LYS A 1 170 ? 4.499 7.014 -16.042 1.00 92.38 170 LYS A CA 1
ATOM 1370 C C . LYS A 1 170 ? 5.037 7.978 -17.105 1.00 92.38 170 LYS A C 1
ATOM 1372 O O . LYS A 1 170 ? 4.274 8.369 -17.986 1.00 92.38 170 LYS A O 1
ATOM 1377 N N . GLN A 1 171 ? 6.321 8.334 -17.052 1.00 90.75 171 GLN A N 1
ATOM 1378 C CA . GLN A 1 171 ? 6.962 9.209 -18.038 1.00 90.75 171 GLN A CA 1
ATOM 1379 C C . GLN A 1 171 ? 7.224 8.526 -19.388 1.00 90.75 171 GLN A C 1
ATOM 1381 O O . GLN A 1 171 ? 7.215 9.210 -20.411 1.00 90.75 171 GLN A O 1
ATOM 1386 N N . CYS A 1 172 ? 7.445 7.207 -19.420 1.00 87.31 172 CYS A N 1
ATOM 1387 C CA . CYS A 1 172 ? 7.711 6.476 -20.666 1.00 87.31 172 CYS A CA 1
ATOM 1388 C C . CYS A 1 172 ? 6.462 5.891 -21.340 1.00 87.31 172 CYS A C 1
ATOM 1390 O O . CYS A 1 172 ? 6.540 5.446 -22.488 1.00 87.31 172 CYS A O 1
ATOM 1392 N N . LEU A 1 173 ? 5.304 5.889 -20.671 1.00 86.69 173 LEU A N 1
ATOM 1393 C CA . LEU A 1 173 ? 4.064 5.361 -21.241 1.00 86.69 173 LEU A CA 1
ATOM 1394 C C . LEU A 1 173 ? 3.663 6.089 -22.543 1.00 86.69 173 LEU A C 1
ATOM 1396 O O . LEU A 1 173 ? 3.729 7.317 -22.609 1.00 86.69 173 LEU A O 1
ATOM 1400 N N . PRO A 1 174 ? 3.169 5.365 -23.570 1.00 72.94 174 PRO A N 1
ATOM 1401 C CA . PRO A 1 174 ? 2.919 3.917 -23.615 1.00 72.94 174 PRO A CA 1
ATOM 1402 C C . PRO A 1 174 ? 4.120 3.071 -24.090 1.00 72.94 174 PRO A C 1
ATOM 1404 O O . PRO A 1 174 ? 4.002 1.853 -24.171 1.00 72.94 174 PRO A O 1
ATOM 1407 N N . ASN A 1 175 ? 5.257 3.689 -24.421 1.00 73.19 175 ASN A N 1
ATOM 1408 C CA . ASN A 1 175 ? 6.399 3.047 -25.085 1.00 73.19 175 ASN A CA 1
ATOM 1409 C C . ASN A 1 175 ? 7.565 2.792 -24.117 1.00 73.19 175 ASN A C 1
ATOM 1411 O O . ASN A 1 175 ? 8.717 3.098 -24.432 1.00 73.19 175 ASN A O 1
ATOM 1415 N N . CYS A 1 176 ? 7.271 2.273 -22.927 1.00 72.31 176 CYS A N 1
ATOM 1416 C CA . CYS A 1 176 ? 8.317 1.876 -21.992 1.00 72.31 176 CYS A CA 1
ATOM 1417 C C . CYS A 1 176 ? 9.114 0.682 -22.558 1.00 72.31 176 CYS A C 1
ATOM 1419 O O . CYS A 1 176 ? 8.488 -0.211 -23.137 1.00 72.31 176 CYS A O 1
ATOM 1421 N N . PRO A 1 177 ? 10.457 0.690 -22.436 1.00 61.91 177 PRO A N 1
ATOM 1422 C CA . PRO A 1 177 ? 11.323 -0.376 -22.939 1.00 61.91 177 PRO A CA 1
ATOM 1423 C C . PRO A 1 177 ? 11.113 -1.720 -22.228 1.00 61.91 177 PRO A C 1
ATOM 1425 O O . PRO A 1 177 ? 10.606 -1.729 -21.080 1.00 61.91 177 PRO A O 1
#

Sequence (177 aa):
MKRCKVCNKLADNGAKRCQRCGTEFEYKRWRMLFSETRIILGILVIALVGWIVYNAVPLPLPDPTQCSETSVKRFERVANNYFTETRNILRSEILFTRELSMLRSYKNEAESIPVHPCLEPAKAELVEYLDDVYFIGLYSSWGAYQAAAYKTESAGAYWDSFNSELDAVKQCLPNCP

Secondary structure (DSSP, 8-state):
-EE-TTT--EE-TT-SB-TTT-PBP---THHHHT-HHHHHHHHHHHHHHHHHHHHHSPPPPPPSS---HHHHHHHHHHHHHHHHHHHHHHTSSS--HHHHHHHHHHHHHHHH----GGGHHHHHHHHHHHHHHHHHHHHHHTT-HHHHHHHHHHHHHHHHHHHHHHHHHHHHTT---

Radius of gyration: 29.46 Å; chains: 1; bounding box: 81×45×48 Å

pLDDT: mean 87.32, std 10.82, range [52.0, 98.44]